Protein AF-A0A257WED9-F1 (afdb_monomer_lite)

Radius of gyration: 14.56 Å; chains: 1; bounding box: 39×31×32 Å

Sequence (86 aa):
PGAKPQFVWEHKKMYFATDPVAMDHVGWRVLDEKRVAVGMKKLVEDIPDEFSHYTHRQPEHVEIAGALGLGVWDWAKIDRREIRLA

Secondary structure (DSSP, 8-state):
----GGG----------S-HHHHHHHHHHHHHHHHHHTTPPPGGG----SS--SSS--THHHHHHHHTTSS---GGG---------

Foldseek 3Di:
DDDDVVPDDDPPDDDDDPAVLLVLLVVLVVVQVVQVVVVHHRQQPAADDPVHPDRTRCSCVSVVCVVVVSGDNPNVPDDDDDDDDD

pLDDT: mean 93.98, std 6.4, range [47.72, 98.31]

Structure (mmCIF, N/CA/C/O backbone):
data_AF-A0A257WED9-F1
#
_entry.id   AF-A0A257WED9-F1
#
loop_
_atom_site.group_PDB
_atom_site.id
_atom_site.type_symbol
_atom_site.label_atom_id
_atom_site.label_alt_id
_atom_site.label_comp_id
_atom_site.label_asym_id
_atom_site.label_entity_id
_atom_site.label_seq_id
_atom_site.pdbx_PDB_ins_code
_atom_site.Cartn_x
_atom_site.Cartn_y
_atom_site.Cartn_z
_atom_site.occupancy
_atom_site.B_iso_or_equiv
_atom_site.auth_seq_id
_atom_site.auth_comp_id
_atom_site.auth_asym_id
_atom_site.auth_atom_id
_atom_site.pdbx_PDB_model_num
ATOM 1 N N . PRO A 1 1 ? 13.381 15.427 2.355 1.00 47.72 1 PRO A N 1
ATOM 2 C CA . PRO A 1 1 ? 13.226 14.566 1.153 1.00 47.72 1 PRO A CA 1
ATOM 3 C C . PRO A 1 1 ? 12.427 15.304 0.068 1.00 47.72 1 PRO A C 1
ATOM 5 O O . PRO A 1 1 ? 11.325 15.760 0.350 1.00 47.72 1 PRO A O 1
ATOM 8 N N . GLY A 1 2 ? 12.997 15.495 -1.126 1.00 77.88 2 GLY A N 1
ATOM 9 C CA . GLY A 1 2 ? 12.315 16.175 -2.232 1.00 77.88 2 GLY A CA 1
ATOM 10 C C . GLY A 1 2 ? 11.455 15.190 -3.013 1.00 77.88 2 GLY A C 1
ATOM 11 O O . GLY A 1 2 ? 11.991 14.268 -3.627 1.00 77.88 2 GLY A O 1
ATOM 12 N N . ALA A 1 3 ? 10.134 15.355 -2.972 1.00 81.25 3 ALA A N 1
ATOM 13 C CA . ALA A 1 3 ? 9.248 14.596 -3.845 1.00 81.25 3 ALA A CA 1
ATOM 14 C C . ALA A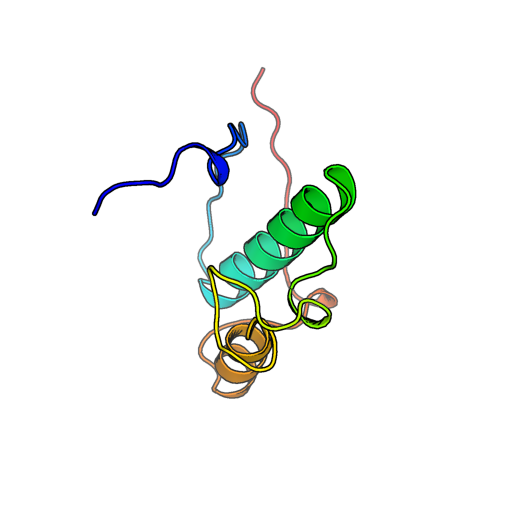 1 3 ? 9.566 14.938 -5.310 1.00 81.25 3 ALA A C 1
ATOM 16 O O . ALA A 1 3 ? 9.765 16.104 -5.645 1.00 81.25 3 ALA A O 1
ATOM 17 N N . LYS A 1 4 ? 9.614 13.924 -6.177 1.00 88.81 4 LYS A N 1
ATOM 18 C CA . LYS A 1 4 ? 9.725 14.087 -7.631 1.00 88.81 4 LYS A CA 1
ATOM 19 C C . LYS A 1 4 ? 8.307 14.255 -8.195 1.00 88.81 4 LYS A C 1
ATOM 21 O O . LYS A 1 4 ? 7.583 13.259 -8.209 1.00 88.81 4 LYS A O 1
ATOM 26 N N . PRO A 1 5 ? 7.875 15.463 -8.616 1.00 92.06 5 PRO A N 1
ATOM 27 C CA . PRO A 1 5 ? 6.470 15.733 -8.942 1.00 92.06 5 PRO A CA 1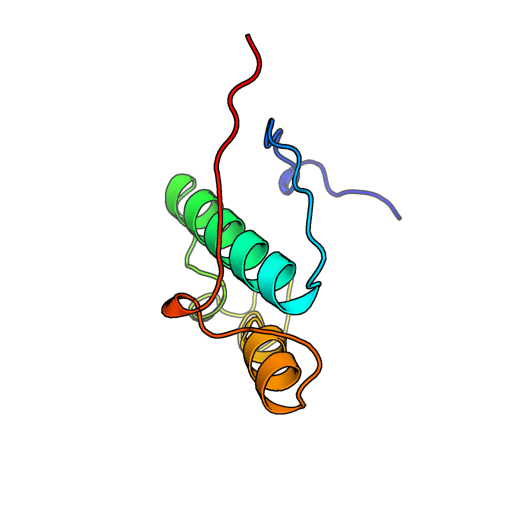
ATOM 28 C C . PRO A 1 5 ? 5.889 14.810 -10.018 1.00 92.06 5 PRO A C 1
ATOM 30 O O . PRO A 1 5 ? 4.708 14.493 -9.969 1.00 92.06 5 PRO A O 1
ATOM 33 N N . GLN A 1 6 ? 6.722 14.309 -10.936 1.00 91.19 6 GLN A N 1
ATOM 34 C CA . GLN A 1 6 ? 6.315 13.357 -11.973 1.00 91.19 6 GLN A CA 1
ATOM 35 C C . GLN A 1 6 ? 5.817 12.004 -11.433 1.00 91.19 6 GLN A C 1
ATOM 37 O O . GLN A 1 6 ? 5.155 11.269 -12.157 1.00 91.19 6 GLN A O 1
ATOM 42 N N . PHE A 1 7 ? 6.129 11.665 -10.178 1.00 90.56 7 PHE A N 1
ATOM 43 C CA . PHE A 1 7 ? 5.674 10.438 -9.514 1.00 90.56 7 PHE A CA 1
ATOM 44 C C . PHE A 1 7 ? 4.547 10.686 -8.508 1.00 90.56 7 PHE A C 1
ATOM 46 O O . PHE A 1 7 ? 4.118 9.760 -7.822 1.00 90.56 7 PHE A O 1
ATOM 53 N N . VAL A 1 8 ? 4.075 11.927 -8.396 1.00 92.38 8 VAL A N 1
ATOM 54 C CA . VAL A 1 8 ? 3.034 12.315 -7.446 1.00 92.38 8 VAL A CA 1
ATOM 55 C C . VAL A 1 8 ? 1.696 12.386 -8.173 1.00 92.38 8 VAL A C 1
ATOM 57 O O . VAL A 1 8 ? 1.580 13.001 -9.230 1.00 92.38 8 VAL A O 1
ATOM 60 N N . TRP A 1 9 ? 0.659 11.789 -7.586 1.00 94.75 9 TRP A N 1
ATOM 61 C CA . TRP A 1 9 ? -0.722 11.988 -8.017 1.00 94.75 9 TRP A CA 1
ATOM 62 C C . TRP A 1 9 ? -1.637 12.212 -6.814 1.00 94.75 9 TRP A C 1
ATOM 64 O O . TRP A 1 9 ? -1.368 11.747 -5.706 1.00 94.75 9 TRP A O 1
ATOM 74 N N . GLU A 1 10 ? -2.744 12.916 -7.039 1.00 94.88 10 GLU A N 1
ATOM 75 C CA . GLU A 1 10 ? -3.755 13.133 -6.009 1.00 94.88 10 GLU A CA 1
ATOM 76 C C . GLU A 1 10 ? -4.667 11.901 -5.900 1.00 94.88 10 GLU A C 1
ATOM 78 O O . GLU A 1 10 ? -5.505 11.646 -6.765 1.00 94.88 10 GLU A O 1
ATOM 83 N N . HIS A 1 11 ? -4.487 11.105 -4.843 1.00 94.25 11 HIS A N 1
ATOM 84 C CA . HIS A 1 11 ? -5.214 9.843 -4.655 1.00 94.25 11 HIS A CA 1
ATOM 85 C C . HIS A 1 11 ? -6.652 10.014 -4.131 1.00 94.25 11 HIS A C 1
ATOM 87 O O . HIS A 1 11 ? -7.499 9.156 -4.364 1.00 94.25 11 HIS A O 1
ATOM 93 N N . LYS A 1 12 ? -6.944 11.123 -3.433 1.00 94.44 12 LYS A N 1
ATOM 94 C CA . LYS A 1 12 ? -8.272 11.467 -2.874 1.00 94.44 12 LYS A CA 1
ATOM 95 C C . LYS A 1 12 ? -8.932 10.367 -2.023 1.00 94.44 12 LYS A C 1
ATOM 97 O O . LYS A 1 12 ? -10.155 10.305 -1.928 1.00 94.44 12 LYS A O 1
ATOM 102 N N . LYS A 1 13 ? -8.140 9.504 -1.380 1.00 95.00 13 LYS A N 1
ATOM 103 C CA . LYS A 1 13 ? -8.621 8.542 -0.378 1.00 95.00 13 LYS A CA 1
ATOM 104 C C . LYS A 1 13 ? -7.765 8.623 0.875 1.00 95.00 13 LYS A C 1
ATOM 106 O O . LYS A 1 13 ? -6.556 8.825 0.786 1.00 95.00 13 LYS A O 1
ATOM 111 N N . MET A 1 14 ? -8.405 8.425 2.020 1.00 95.50 14 MET A N 1
ATOM 112 C CA . MET A 1 14 ? -7.750 8.272 3.313 1.00 95.50 14 MET A CA 1
ATOM 113 C C . MET A 1 14 ? -7.980 6.848 3.807 1.00 95.50 14 MET A C 1
ATOM 115 O O . MET A 1 14 ? -9.080 6.314 3.671 1.00 95.50 14 MET A O 1
ATOM 119 N N . TYR A 1 15 ? -6.933 6.244 4.356 1.00 96.19 15 TYR A N 1
ATOM 120 C CA . TYR A 1 15 ? -6.958 4.875 4.841 1.00 96.19 15 TYR A CA 1
ATOM 121 C C . TYR A 1 15 ? -6.749 4.842 6.351 1.00 96.19 15 TYR A C 1
ATOM 123 O O . TYR A 1 15 ? -5.918 5.575 6.883 1.00 96.19 15 TYR A O 1
ATOM 131 N N . PHE A 1 16 ? -7.480 3.956 7.020 1.00 96.38 16 PHE A N 1
ATOM 132 C CA . PHE A 1 16 ? -7.339 3.665 8.442 1.00 96.38 16 PHE A CA 1
ATOM 133 C C . PHE A 1 16 ? -7.215 2.153 8.597 1.00 96.38 16 PHE A C 1
ATOM 135 O O . PHE A 1 16 ? -7.985 1.416 7.981 1.00 96.38 16 PHE A O 1
ATOM 142 N N . ALA A 1 17 ? -6.254 1.689 9.393 1.00 97.12 17 ALA A N 1
ATOM 143 C CA . ALA A 1 17 ? -6.089 0.269 9.677 1.00 97.12 17 ALA A CA 1
ATOM 144 C C . ALA A 1 17 ? -5.454 0.022 11.041 1.00 97.12 17 ALA A C 1
ATOM 146 O O . ALA A 1 17 ? -4.736 0.863 11.578 1.00 97.12 17 ALA A O 1
ATOM 147 N N . THR A 1 18 ? -5.722 -1.170 11.563 1.00 97.44 18 THR A N 1
ATOM 148 C CA . THR A 1 18 ? -5.103 -1.738 12.766 1.00 97.44 18 THR A CA 1
ATOM 149 C C . THR A 1 18 ? -3.979 -2.719 12.438 1.00 97.44 18 THR A C 1
ATOM 151 O O . THR A 1 18 ? -3.238 -3.109 13.332 1.00 97.44 18 THR A O 1
ATOM 154 N N . ASP A 1 19 ? -3.869 -3.133 11.173 1.00 98.06 19 ASP A N 1
ATOM 155 C CA . ASP A 1 19 ? -2.873 -4.078 10.675 1.00 98.06 19 ASP A CA 1
ATOM 156 C C . ASP A 1 19 ? -2.035 -3.397 9.573 1.00 98.06 19 ASP A C 1
ATOM 158 O O . ASP A 1 19 ? -2.578 -3.066 8.510 1.00 98.06 19 ASP A O 1
ATOM 162 N N . PRO A 1 20 ? -0.736 -3.144 9.816 1.00 96.88 20 PRO A N 1
ATOM 163 C CA . PRO A 1 20 ? 0.128 -2.469 8.854 1.00 96.88 20 PRO A CA 1
ATOM 164 C C . PRO A 1 20 ? 0.428 -3.330 7.619 1.00 96.88 20 PRO A C 1
ATOM 166 O O . PRO A 1 20 ? 0.497 -2.789 6.520 1.00 96.88 20 PRO A O 1
ATOM 169 N N . VAL A 1 21 ? 0.536 -4.656 7.755 1.00 98.31 21 VAL A N 1
ATOM 170 C CA . VAL A 1 21 ? 0.816 -5.553 6.619 1.00 98.31 21 VAL A CA 1
ATOM 171 C C . VAL A 1 21 ? -0.392 -5.616 5.687 1.00 98.31 21 VAL A C 1
ATOM 173 O O . VAL A 1 21 ? -0.250 -5.534 4.465 1.00 98.31 21 VAL A O 1
ATOM 176 N N . ALA A 1 22 ? -1.598 -5.682 6.255 1.00 98.31 22 ALA A N 1
ATOM 177 C CA . ALA A 1 22 ? -2.827 -5.613 5.473 1.00 98.31 22 ALA A CA 1
ATOM 178 C C . ALA A 1 22 ? -2.947 -4.269 4.734 1.00 98.31 22 ALA A C 1
ATOM 180 O O . ALA A 1 22 ? -3.338 -4.238 3.563 1.00 98.31 22 ALA A O 1
ATOM 181 N N . MET A 1 23 ? -2.576 -3.160 5.390 1.00 97.88 23 MET A N 1
ATOM 182 C CA . MET A 1 23 ? -2.534 -1.836 4.760 1.00 97.88 23 MET A CA 1
ATOM 183 C C . MET A 1 23 ? -1.538 -1.789 3.599 1.00 97.88 23 MET A C 1
ATOM 185 O O . MET A 1 23 ? -1.885 -1.288 2.529 1.00 97.88 23 MET A O 1
ATOM 189 N N . ASP A 1 24 ? -0.342 -2.351 3.768 1.00 97.44 24 ASP A N 1
ATOM 190 C CA . ASP A 1 24 ? 0.671 -2.387 2.714 1.00 97.44 24 ASP A CA 1
ATOM 191 C C . ASP A 1 24 ? 0.197 -3.189 1.496 1.00 97.44 24 ASP A C 1
ATOM 193 O O . ASP A 1 24 ? 0.381 -2.746 0.361 1.00 97.44 24 ASP A O 1
ATOM 197 N N . HIS A 1 25 ? -0.505 -4.313 1.687 1.00 97.75 25 HIS A N 1
ATOM 198 C CA . HIS A 1 25 ? -1.072 -5.057 0.557 1.00 97.75 25 HIS A CA 1
ATOM 199 C C . HIS A 1 25 ? -2.203 -4.280 -0.146 1.00 97.75 25 HIS A C 1
ATOM 201 O O . HIS A 1 25 ? -2.297 -4.283 -1.378 1.00 97.75 25 HIS A O 1
ATOM 207 N N . VAL A 1 26 ? -3.048 -3.555 0.598 1.00 97.44 26 VAL A N 1
ATOM 208 C CA . VAL A 1 26 ? -4.036 -2.639 -0.004 1.00 97.44 26 VAL A CA 1
ATOM 209 C C . VAL A 1 26 ? -3.333 -1.548 -0.816 1.00 97.44 26 VAL A C 1
ATOM 211 O O . VAL A 1 26 ? -3.718 -1.300 -1.962 1.00 97.44 26 VAL A O 1
ATOM 214 N N . GLY A 1 27 ? -2.295 -0.926 -0.254 1.00 96.75 27 GLY A N 1
ATOM 215 C CA . GLY A 1 27 ? -1.488 0.100 -0.912 1.00 96.75 27 GLY A CA 1
ATOM 216 C C . GLY A 1 27 ? -0.805 -0.409 -2.180 1.00 96.75 27 GLY A C 1
ATOM 217 O O . GLY A 1 27 ? -0.852 0.264 -3.210 1.00 96.75 27 GLY A O 1
ATOM 218 N N . TRP A 1 28 ? -0.258 -1.625 -2.147 1.00 97.12 28 TRP A N 1
ATOM 219 C CA . TRP A 1 28 ? 0.298 -2.300 -3.318 1.00 97.12 28 TRP A CA 1
ATOM 220 C C . TRP A 1 28 ? -0.744 -2.405 -4.438 1.00 97.12 28 TRP A C 1
ATOM 222 O O . TRP A 1 28 ? -0.497 -1.920 -5.542 1.00 97.12 28 TRP A O 1
ATOM 232 N N . ARG A 1 29 ? -1.941 -2.946 -4.180 1.00 96.88 29 ARG A N 1
ATOM 233 C CA . ARG A 1 29 ? -2.959 -3.074 -5.241 1.00 96.88 29 ARG A CA 1
ATOM 234 C C . ARG A 1 29 ? -3.369 -1.732 -5.839 1.00 96.88 29 ARG A C 1
ATOM 236 O O . ARG A 1 29 ? -3.510 -1.621 -7.051 1.00 96.88 29 ARG A O 1
ATOM 243 N N . VAL A 1 30 ? -3.503 -0.710 -5.000 1.00 97.19 30 VAL A N 1
ATOM 244 C CA . VAL A 1 30 ? -3.818 0.659 -5.431 1.00 97.19 30 VAL A CA 1
ATOM 245 C C . VAL A 1 30 ? -2.715 1.229 -6.328 1.00 97.19 30 VAL A C 1
ATOM 247 O O . VAL A 1 30 ? -3.007 1.878 -7.335 1.00 97.19 30 VAL A O 1
ATOM 250 N N . LEU A 1 31 ? -1.448 0.979 -5.990 1.00 96.38 31 LEU A N 1
ATOM 251 C CA . LEU A 1 31 ? -0.308 1.359 -6.821 1.00 96.38 31 LEU A CA 1
ATOM 252 C C . LEU A 1 31 ? -0.336 0.635 -8.168 1.00 96.38 31 LEU A C 1
ATOM 254 O O . LEU A 1 31 ? -0.172 1.285 -9.197 1.00 96.38 31 LEU A O 1
ATOM 258 N N . ASP A 1 32 ? -0.584 -0.673 -8.182 1.00 97.25 32 ASP A N 1
ATOM 259 C CA . ASP A 1 32 ? -0.676 -1.452 -9.420 1.00 97.25 32 ASP A CA 1
ATOM 260 C C . ASP A 1 32 ? -1.822 -0.967 -10.317 1.00 97.25 32 ASP A C 1
ATOM 262 O O . ASP A 1 32 ? -1.619 -0.767 -11.515 1.00 97.25 32 ASP A O 1
ATOM 266 N N . GLU A 1 33 ? -2.999 -0.695 -9.750 1.00 97.12 33 GLU A N 1
ATOM 267 C CA . GLU A 1 33 ? -4.129 -0.099 -10.473 1.00 97.12 33 GLU A CA 1
ATOM 268 C C . GLU A 1 33 ? -3.745 1.248 -11.099 1.00 97.12 33 GLU A C 1
ATOM 270 O O . GLU A 1 33 ? -4.000 1.487 -12.283 1.00 97.12 33 GLU A O 1
ATOM 275 N N . LYS A 1 34 ? -3.079 2.124 -10.333 1.00 97.12 34 LYS A N 1
ATOM 276 C CA . LYS A 1 34 ? -2.632 3.427 -10.836 1.00 97.12 34 LYS A CA 1
ATOM 277 C C . LYS A 1 34 ? -1.591 3.284 -11.944 1.00 97.12 34 LYS A C 1
ATOM 279 O O . LYS A 1 34 ? -1.671 4.018 -12.927 1.00 97.12 34 LYS A O 1
ATOM 284 N N . ARG A 1 35 ? -0.633 2.365 -11.793 1.00 95.81 35 ARG A N 1
ATOM 285 C CA . ARG A 1 35 ? 0.421 2.088 -12.780 1.00 95.81 35 ARG A CA 1
ATOM 286 C C . ARG A 1 35 ? -0.178 1.605 -14.095 1.00 95.81 35 ARG A C 1
ATOM 288 O O . ARG A 1 35 ? 0.100 2.199 -15.134 1.00 95.81 35 ARG A O 1
ATOM 295 N N . VAL A 1 36 ? -1.076 0.624 -14.041 1.00 97.62 36 VAL A N 1
ATOM 296 C CA . VAL A 1 36 ? -1.780 0.121 -15.230 1.00 97.62 36 VAL A CA 1
ATOM 297 C C . VAL A 1 36 ? -2.585 1.235 -15.905 1.00 97.62 36 VAL A C 1
ATOM 299 O O . VAL A 1 36 ? -2.528 1.375 -17.125 1.00 97.62 36 VAL A O 1
ATOM 302 N N . ALA A 1 37 ? -3.266 2.087 -15.131 1.00 96.94 37 ALA A N 1
ATOM 303 C CA . ALA A 1 37 ? -4.047 3.203 -15.671 1.00 96.94 37 ALA A CA 1
ATOM 304 C C . ALA A 1 37 ? -3.211 4.251 -16.433 1.00 96.94 37 ALA A C 1
ATOM 306 O O . ALA A 1 37 ? -3.766 4.999 -17.235 1.00 96.94 37 ALA A O 1
ATOM 307 N N . VAL A 1 38 ? -1.897 4.322 -16.197 1.00 95.56 38 VAL A N 1
ATOM 308 C CA . VAL A 1 38 ? -0.972 5.218 -16.916 1.00 95.56 38 VAL A CA 1
ATOM 309 C C . VAL A 1 38 ? -0.054 4.468 -17.890 1.00 95.56 38 VAL A C 1
ATOM 311 O O . VAL A 1 38 ? 0.947 5.020 -18.339 1.00 95.56 38 VAL A O 1
ATOM 314 N N . GLY A 1 39 ? -0.382 3.216 -18.228 1.00 95.25 39 GLY A N 1
ATOM 315 C CA . GLY A 1 39 ? 0.366 2.415 -19.203 1.00 95.25 39 GLY A CA 1
ATOM 316 C C . GLY A 1 39 ? 1.674 1.816 -18.678 1.00 95.25 39 GLY A C 1
ATOM 317 O O . GLY A 1 39 ? 2.508 1.384 -19.470 1.00 95.25 39 GLY A O 1
ATOM 318 N N . MET A 1 40 ? 1.871 1.781 -17.359 1.00 94.19 40 MET A N 1
ATOM 319 C CA . MET A 1 40 ? 3.020 1.134 -16.724 1.00 94.19 40 MET A CA 1
ATOM 320 C C . MET A 1 40 ? 2.702 -0.312 -16.329 1.00 94.19 40 MET A C 1
ATOM 322 O O . MET A 1 40 ? 1.555 -0.669 -16.054 1.00 94.19 40 MET A O 1
ATOM 326 N N . LYS A 1 41 ? 3.746 -1.141 -16.243 1.00 95.31 41 LYS A N 1
ATOM 327 C CA . LYS A 1 41 ? 3.659 -2.507 -15.706 1.00 95.31 41 LYS A CA 1
ATOM 328 C C . LYS A 1 41 ? 3.382 -2.494 -14.204 1.00 95.31 41 LYS A C 1
ATOM 330 O O . LYS A 1 41 ? 3.750 -1.530 -13.524 1.00 95.31 41 LYS A O 1
ATOM 335 N N . LYS A 1 42 ? 2.795 -3.569 -13.673 1.00 96.38 42 LYS A N 1
ATOM 336 C CA . LYS A 1 42 ? 2.654 -3.773 -12.221 1.00 96.38 42 LYS A CA 1
ATOM 337 C C . LYS A 1 42 ? 4.019 -3.854 -11.544 1.00 96.38 42 LYS A C 1
ATOM 339 O O . LYS A 1 42 ? 5.011 -4.130 -12.207 1.00 96.38 42 LYS A O 1
ATOM 344 N N . LEU A 1 43 ? 4.074 -3.640 -10.231 1.00 94.19 43 LEU A N 1
ATOM 345 C CA . LEU A 1 43 ? 5.323 -3.633 -9.464 1.00 94.19 43 LEU A CA 1
ATOM 346 C C . LEU A 1 43 ? 6.151 -4.909 -9.688 1.00 94.19 43 LEU A C 1
ATOM 348 O O . LEU A 1 43 ? 7.323 -4.809 -10.036 1.00 94.19 43 LEU A O 1
ATOM 352 N N . VAL A 1 44 ? 5.531 -6.087 -9.578 1.00 94.06 44 VAL A N 1
ATOM 353 C CA . VAL A 1 44 ? 6.220 -7.384 -9.738 1.00 94.06 44 VAL A CA 1
ATOM 354 C C . VAL A 1 44 ? 6.751 -7.632 -11.161 1.00 94.06 44 VAL A C 1
ATOM 356 O O . VAL A 1 44 ? 7.675 -8.409 -11.360 1.00 94.06 44 VAL A 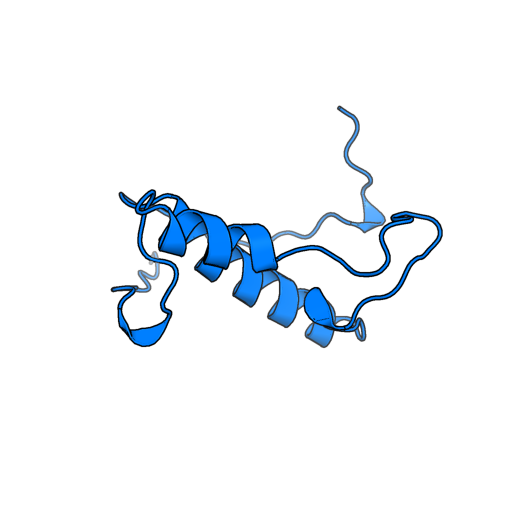O 1
ATOM 359 N N . GLU A 1 45 ? 6.177 -6.964 -12.162 1.00 94.19 45 GLU A N 1
ATOM 360 C CA . GLU A 1 45 ? 6.530 -7.114 -13.583 1.00 94.19 45 GLU A CA 1
ATOM 361 C C . GLU A 1 45 ? 7.474 -6.004 -14.077 1.00 94.19 45 GLU A C 1
ATOM 363 O O . GLU A 1 45 ? 7.944 -6.032 -15.221 1.00 94.19 45 GLU A O 1
ATOM 368 N N . ASP A 1 46 ? 7.680 -4.977 -13.254 1.00 92.94 46 ASP A N 1
ATOM 369 C CA . ASP A 1 46 ? 8.485 -3.813 -13.588 1.00 92.94 46 ASP A CA 1
ATOM 370 C C . ASP A 1 46 ? 9.967 -4.154 -13.466 1.00 92.94 46 ASP A C 1
ATOM 372 O O . ASP A 1 46 ? 10.384 -4.786 -12.503 1.00 92.94 46 ASP A O 1
ATOM 376 N N . ILE A 1 47 ? 10.751 -3.734 -14.452 1.00 92.31 47 ILE A N 1
ATOM 377 C CA . ILE A 1 47 ? 12.175 -4.069 -14.593 1.00 92.31 47 ILE A CA 1
ATOM 378 C C . ILE A 1 47 ? 13.042 -2.851 -14.237 1.00 92.31 47 ILE A C 1
ATOM 380 O O . ILE A 1 47 ? 12.493 -1.757 -14.074 1.00 92.31 47 ILE A O 1
ATOM 384 N N . PRO A 1 48 ? 14.376 -2.993 -14.120 1.00 94.12 48 PRO A N 1
ATOM 385 C CA . PRO A 1 48 ? 15.232 -1.862 -13.803 1.00 94.12 48 PRO A CA 1
ATOM 386 C C . PRO A 1 48 ? 15.099 -0.727 -14.828 1.00 94.12 48 PRO A C 1
ATOM 388 O O . PRO A 1 48 ? 15.022 -0.967 -16.035 1.00 94.12 48 PRO A O 1
ATOM 391 N N . ASP A 1 49 ? 15.131 0.508 -14.338 1.00 91.81 49 ASP A N 1
ATOM 392 C CA . ASP A 1 49 ? 15.092 1.744 -15.118 1.00 91.81 49 ASP A CA 1
ATOM 393 C C . ASP A 1 49 ? 16.043 2.801 -14.518 1.00 91.81 49 ASP A C 1
ATOM 395 O O . ASP A 1 49 ? 16.867 2.512 -13.644 1.00 91.81 49 ASP A O 1
ATOM 399 N N . GLU A 1 50 ? 15.948 4.046 -14.987 1.00 91.88 50 GLU A N 1
ATOM 400 C CA . GLU A 1 50 ? 16.749 5.168 -14.473 1.00 91.88 50 GLU A CA 1
ATOM 401 C C . GLU A 1 50 ? 16.435 5.536 -13.010 1.00 91.88 50 GLU A C 1
ATOM 403 O O . GLU A 1 50 ? 17.186 6.280 -12.377 1.00 91.88 50 GLU A O 1
ATOM 408 N N . PHE A 1 51 ? 15.318 5.052 -12.460 1.00 89.12 51 PHE A N 1
ATOM 409 C CA . PHE A 1 51 ? 14.840 5.388 -11.120 1.00 89.12 51 PHE A CA 1
ATOM 410 C C . PHE A 1 51 ? 14.974 4.235 -10.122 1.00 89.12 51 PHE A C 1
ATOM 412 O O . PHE A 1 51 ? 14.978 4.481 -8.916 1.00 89.12 51 PHE A O 1
ATOM 419 N N . SER A 1 52 ? 15.068 2.992 -10.588 1.00 88.56 52 SER A N 1
ATOM 420 C CA . SER A 1 52 ? 15.279 1.804 -9.768 1.00 88.56 52 SER A CA 1
ATOM 421 C C . SER A 1 52 ? 16.149 0.799 -10.481 1.00 88.56 52 SER A C 1
ATOM 423 O O . SER A 1 52 ? 15.810 0.315 -11.552 1.00 88.56 52 SER A O 1
ATOM 425 N N . HIS A 1 53 ? 17.229 0.411 -9.817 1.00 90.69 53 HIS A N 1
ATOM 426 C CA . HIS A 1 53 ? 18.185 -0.558 -10.338 1.00 90.69 53 HIS A CA 1
ATOM 427 C C . HIS A 1 53 ? 17.965 -1.980 -9.793 1.00 90.69 53 HIS A C 1
ATOM 429 O O . HIS A 1 53 ? 18.772 -2.867 -10.058 1.00 90.69 53 HIS A O 1
ATOM 435 N N . TYR A 1 54 ? 16.891 -2.211 -9.029 1.00 89.00 54 TYR A N 1
ATOM 436 C CA . TYR A 1 54 ? 16.497 -3.553 -8.593 1.00 89.00 54 TYR A CA 1
ATOM 437 C C . TYR A 1 54 ? 15.963 -4.375 -9.765 1.00 89.00 54 TYR A C 1
ATOM 439 O O . TYR A 1 54 ? 15.259 -3.826 -10.610 1.00 89.00 54 TYR A O 1
ATOM 447 N N . THR A 1 55 ? 16.253 -5.684 -9.772 1.00 87.12 55 THR A N 1
ATOM 448 C CA . THR A 1 55 ? 15.803 -6.658 -10.790 1.00 87.12 55 THR A CA 1
ATOM 449 C C . THR A 1 55 ? 14.314 -6.548 -11.099 1.00 87.12 55 THR A C 1
ATOM 451 O O . THR A 1 55 ? 13.919 -6.639 -12.258 1.00 87.12 55 THR A O 1
ATOM 454 N N . HIS A 1 56 ? 13.513 -6.307 -10.068 1.00 88.56 56 HIS A N 1
ATOM 455 C CA . HIS A 1 56 ? 12.130 -5.879 -10.162 1.00 88.56 56 HIS A CA 1
ATOM 456 C C . HIS A 1 56 ? 11.775 -5.030 -8.939 1.00 88.56 56 HIS A C 1
ATOM 458 O O . HIS A 1 56 ? 12.565 -4.929 -7.991 1.00 88.56 56 HIS A O 1
ATOM 464 N N . ARG A 1 57 ? 10.608 -4.373 -8.937 1.00 91.38 57 ARG A N 1
ATOM 465 C CA . ARG A 1 57 ? 10.112 -3.757 -7.690 1.00 91.38 57 ARG A CA 1
ATOM 466 C C . ARG A 1 57 ? 9.808 -4.894 -6.726 1.00 91.38 57 ARG A C 1
ATOM 468 O O . ARG A 1 57 ? 9.362 -5.931 -7.183 1.00 91.38 57 ARG A O 1
ATOM 475 N N . GLN A 1 58 ? 10.029 -4.694 -5.429 1.00 90.75 58 GLN A N 1
ATOM 476 C CA . GLN A 1 58 ? 10.028 -5.788 -4.453 1.00 90.75 58 GLN A CA 1
ATOM 477 C C . GLN A 1 58 ? 8.775 -5.790 -3.550 1.00 90.75 58 GLN A C 1
ATOM 479 O O . GLN A 1 58 ? 8.903 -5.538 -2.343 1.00 90.75 58 GLN A O 1
ATOM 484 N N . PRO A 1 59 ? 7.551 -5.986 -4.083 1.0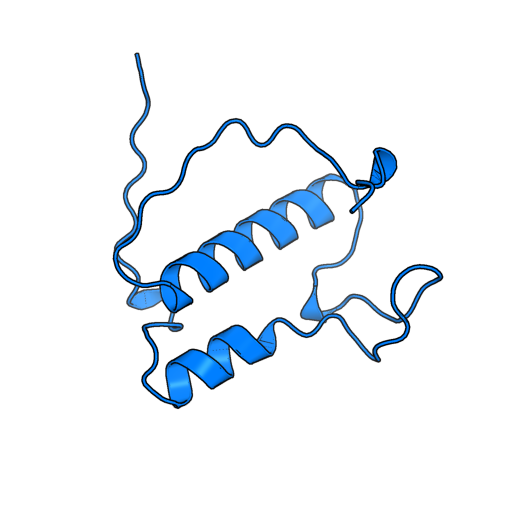0 93.44 59 PRO A N 1
ATOM 485 C CA . PRO A 1 59 ? 6.353 -6.023 -3.257 1.00 93.44 59 PRO A CA 1
ATOM 486 C C . PRO A 1 59 ? 6.264 -7.292 -2.388 1.00 93.44 59 PRO A C 1
ATOM 488 O O . PRO A 1 59 ? 5.483 -7.327 -1.441 1.00 93.44 59 PRO A O 1
ATOM 491 N N . GLU A 1 60 ? 7.095 -8.310 -2.644 1.00 93.88 60 GLU A N 1
ATOM 492 C CA . GLU A 1 60 ? 7.129 -9.580 -1.904 1.00 93.88 60 GLU A CA 1
ATOM 493 C C . GLU A 1 60 ? 7.482 -9.391 -0.427 1.00 93.88 60 GLU A C 1
ATOM 495 O O . GLU A 1 60 ? 7.134 -10.226 0.403 1.00 93.88 60 GLU A O 1
ATOM 500 N N . HIS A 1 61 ? 8.119 -8.276 -0.056 1.00 94.81 61 HIS A N 1
ATOM 501 C CA . HIS A 1 61 ? 8.362 -7.950 1.349 1.00 94.81 61 HIS A CA 1
ATOM 502 C C . HIS A 1 61 ? 7.072 -7.902 2.182 1.00 94.81 61 HIS A C 1
ATOM 504 O O . HIS A 1 61 ? 7.115 -8.216 3.369 1.00 94.81 61 HIS A O 1
ATOM 510 N N . VAL A 1 62 ? 5.929 -7.566 1.573 1.00 97.00 62 VAL A N 1
ATOM 511 C CA . VAL A 1 62 ? 4.621 -7.575 2.247 1.00 97.00 62 VAL A CA 1
ATOM 512 C C . VAL A 1 62 ? 4.181 -9.008 2.562 1.00 97.00 62 VAL A C 1
ATOM 514 O O . VAL A 1 62 ? 3.746 -9.298 3.677 1.00 97.00 62 VAL A O 1
ATOM 517 N N . GLU A 1 63 ? 4.346 -9.925 1.606 1.00 96.88 63 GLU A N 1
ATOM 518 C CA . GLU A 1 63 ? 4.085 -11.355 1.805 1.00 96.88 63 GLU A CA 1
ATOM 519 C C . GLU A 1 63 ? 5.018 -11.944 2.870 1.00 96.88 63 GLU A C 1
ATOM 521 O O . GLU A 1 63 ? 4.557 -12.613 3.796 1.00 96.88 63 GLU A O 1
ATOM 526 N N . ILE A 1 64 ? 6.315 -11.628 2.800 1.00 97.31 64 ILE A N 1
ATOM 527 C CA . ILE A 1 64 ? 7.318 -12.068 3.777 1.00 97.31 64 ILE A CA 1
ATOM 528 C C . ILE A 1 64 ? 6.969 -11.559 5.182 1.00 97.31 64 ILE A C 1
ATOM 530 O O . ILE A 1 64 ? 7.005 -12.335 6.136 1.00 97.31 64 ILE A O 1
ATOM 534 N N . ALA A 1 65 ? 6.586 -10.287 5.333 1.00 97.94 65 ALA A N 1
ATOM 535 C CA . ALA A 1 65 ? 6.170 -9.730 6.621 1.00 97.94 65 ALA A CA 1
ATOM 536 C C . ALA A 1 65 ? 4.958 -10.477 7.204 1.00 97.94 65 ALA A C 1
ATOM 538 O O . ALA A 1 65 ? 4.934 -10.788 8.398 1.00 97.94 65 ALA A O 1
ATOM 539 N N . GLY A 1 66 ? 3.984 -10.826 6.361 1.00 97.50 66 GLY A N 1
ATOM 540 C CA . GLY A 1 66 ? 2.852 -11.649 6.776 1.00 97.50 66 GLY A CA 1
ATOM 541 C C . GLY A 1 66 ? 3.255 -13.075 7.162 1.00 97.50 66 GLY A C 1
ATOM 542 O O . GLY A 1 66 ? 2.781 -13.590 8.173 1.00 97.50 66 GLY A O 1
ATOM 543 N N . ALA A 1 67 ? 4.174 -13.702 6.423 1.00 97.50 67 ALA A N 1
ATOM 544 C CA . ALA A 1 67 ? 4.718 -15.020 6.758 1.00 97.50 67 ALA A CA 1
ATOM 545 C C . ALA A 1 67 ? 5.500 -15.025 8.088 1.00 97.50 67 ALA A C 1
ATOM 547 O O . ALA A 1 67 ? 5.490 -16.024 8.805 1.00 97.50 67 ALA A O 1
ATOM 548 N N . LEU A 1 68 ? 6.127 -13.901 8.449 1.00 98.06 68 LEU A N 1
ATOM 549 C CA . LEU A 1 68 ? 6.787 -13.687 9.742 1.00 98.06 68 LEU A CA 1
ATOM 550 C C . LEU A 1 68 ? 5.808 -13.377 10.891 1.00 98.06 68 LEU A C 1
ATOM 552 O O . LEU A 1 68 ? 6.242 -13.198 12.028 1.00 98.06 68 LEU A O 1
ATOM 556 N N . GLY A 1 69 ? 4.500 -13.308 10.622 1.00 97.25 69 GLY A N 1
ATOM 557 C CA . GLY A 1 69 ? 3.473 -13.055 11.633 1.00 97.25 69 GLY A CA 1
ATOM 558 C C . GLY A 1 69 ? 3.328 -11.586 12.041 1.00 97.25 69 GLY A C 1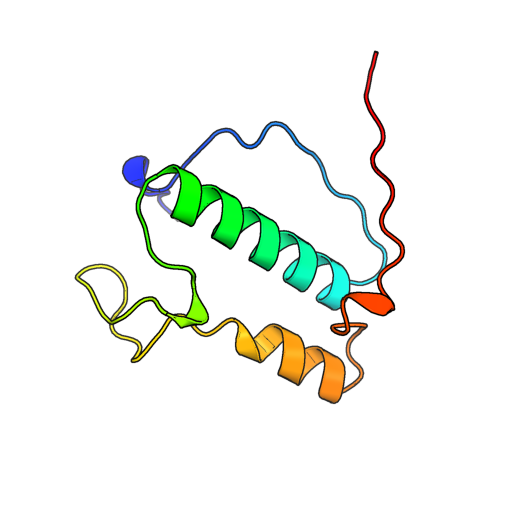
ATOM 559 O O . GLY A 1 69 ? 2.734 -11.308 13.079 1.00 97.25 69 GLY A O 1
ATOM 560 N N . LEU A 1 70 ? 3.846 -10.643 11.246 1.00 97.75 70 LEU A N 1
ATOM 561 C CA . LEU A 1 70 ? 3.755 -9.203 11.536 1.00 97.75 70 LEU A CA 1
ATOM 562 C C . LEU A 1 70 ? 2.379 -8.599 11.203 1.00 97.75 70 LEU A C 1
ATOM 564 O O . LEU A 1 70 ? 2.109 -7.452 11.552 1.00 97.75 70 LEU A O 1
ATOM 568 N N . GLY A 1 71 ? 1.520 -9.365 10.531 1.00 97.75 71 GLY A N 1
ATOM 569 C CA . GLY A 1 71 ? 0.171 -8.977 10.134 1.00 97.75 71 GLY A CA 1
ATOM 570 C C . GLY A 1 71 ? -0.371 -9.891 9.035 1.00 97.75 71 GLY A C 1
ATOM 571 O O . GLY A 1 71 ? 0.206 -10.939 8.735 1.00 97.75 71 GLY A O 1
ATOM 572 N N . VAL A 1 72 ? -1.492 -9.513 8.429 1.00 98.12 72 VAL A N 1
ATOM 573 C CA . VAL A 1 72 ? -2.191 -10.314 7.418 1.00 98.12 72 VAL A CA 1
ATOM 574 C C . VAL A 1 72 ? -1.865 -9.817 6.015 1.00 98.12 72 VAL A C 1
ATOM 576 O O . VAL A 1 72 ? -2.354 -8.781 5.576 1.00 98.12 72 VAL A O 1
ATOM 579 N N . TRP A 1 73 ? -1.093 -10.607 5.268 1.00 97.44 73 TRP A N 1
ATOM 580 C CA . TRP A 1 73 ? -0.856 -10.347 3.847 1.00 97.44 73 TRP A CA 1
ATOM 581 C C . TRP A 1 73 ? -1.890 -11.027 2.937 1.00 97.44 73 TRP A C 1
ATOM 583 O O . TRP A 1 73 ? -2.095 -10.591 1.820 1.00 97.44 73 TRP A O 1
ATOM 593 N N . ASP A 1 74 ? -2.551 -12.105 3.354 1.00 97.06 74 ASP A N 1
ATOM 594 C CA . ASP A 1 74 ? -3.475 -12.845 2.483 1.00 97.06 74 ASP A CA 1
ATOM 595 C C . ASP A 1 74 ? -4.713 -11.997 2.150 1.00 97.06 74 ASP A C 1
ATOM 597 O O . ASP A 1 74 ? -5.525 -11.698 3.027 1.00 97.06 74 ASP A O 1
ATOM 601 N N . TRP A 1 75 ? -4.879 -11.633 0.872 1.00 96.75 75 TRP A N 1
ATOM 602 C CA . TRP A 1 75 ? -5.955 -10.742 0.424 1.00 96.75 75 TRP A CA 1
ATOM 603 C C . TRP A 1 75 ? -7.347 -11.231 0.823 1.00 96.75 75 TRP A C 1
ATOM 605 O O . TRP A 1 75 ? -8.215 -10.425 1.149 1.00 96.75 75 TRP A O 1
ATOM 615 N N . ALA A 1 76 ? -7.569 -12.547 0.804 1.00 97.31 76 ALA A N 1
ATOM 616 C CA . ALA A 1 76 ? -8.870 -13.122 1.125 1.00 97.31 76 ALA A CA 1
ATOM 617 C C . ALA A 1 76 ? -9.239 -12.963 2.610 1.00 97.31 76 ALA A C 1
ATOM 619 O O . ALA A 1 76 ? -10.405 -13.122 2.968 1.00 97.31 76 ALA A O 1
ATOM 620 N N . LYS A 1 77 ? -8.264 -12.647 3.471 1.00 97.56 77 LYS A N 1
ATOM 621 C CA . LYS A 1 77 ? -8.434 -12.492 4.922 1.00 97.56 77 LYS A CA 1
ATOM 622 C C . LYS A 1 77 ? -8.484 -11.034 5.380 1.00 97.56 77 LYS A C 1
ATOM 624 O O . LYS A 1 77 ? -8.718 -10.784 6.559 1.00 97.56 77 LYS A O 1
ATOM 629 N N . ILE A 1 78 ? -8.272 -10.075 4.480 1.00 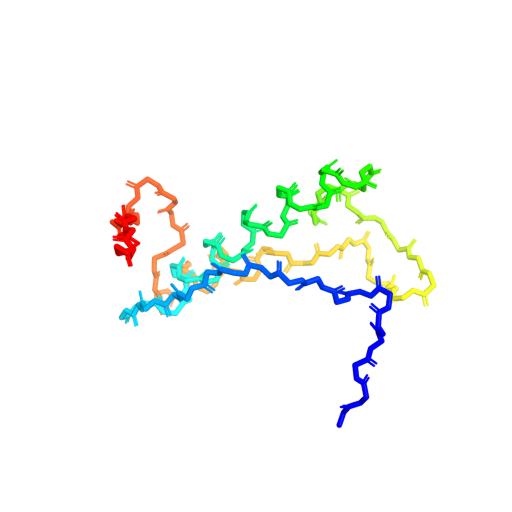97.38 78 ILE A N 1
ATOM 630 C CA . ILE A 1 78 ? -8.315 -8.647 4.807 1.00 97.38 78 ILE A CA 1
ATOM 631 C C . ILE A 1 78 ? -9.778 -8.169 4.793 1.00 97.38 78 ILE A C 1
ATOM 633 O O . ILE A 1 78 ? -10.390 -8.074 3.728 1.00 97.38 78 ILE A O 1
ATOM 637 N N . ASP A 1 79 ? -10.340 -7.824 5.962 1.00 96.50 79 ASP A N 1
ATOM 638 C CA . ASP A 1 79 ? -11.627 -7.106 6.043 1.00 96.50 79 ASP A CA 1
ATOM 639 C C . ASP A 1 79 ? -11.412 -5.643 5.640 1.00 96.50 79 ASP A C 1
ATOM 641 O O . ASP A 1 79 ? -10.777 -4.861 6.351 1.00 96.50 79 ASP A O 1
ATOM 645 N N . ARG A 1 80 ? -11.940 -5.271 4.473 1.00 94.69 80 ARG A N 1
ATOM 646 C CA . ARG A 1 80 ? -11.846 -3.917 3.929 1.00 94.69 80 ARG A CA 1
ATOM 647 C C . ARG A 1 80 ? -13.233 -3.361 3.667 1.00 94.69 80 ARG A C 1
ATOM 649 O O . ARG A 1 80 ? -14.011 -3.937 2.908 1.00 94.69 80 ARG A O 1
ATOM 656 N N . ARG A 1 81 ? -13.488 -2.164 4.195 1.00 95.56 81 ARG A N 1
ATOM 657 C CA . ARG A 1 81 ? -14.748 -1.436 4.012 1.00 95.56 81 ARG A CA 1
ATOM 658 C C . ARG A 1 81 ? -14.482 -0.070 3.399 1.00 95.56 81 ARG A C 1
ATOM 660 O O . ARG A 1 81 ? -13.605 0.656 3.855 1.00 95.56 81 ARG A O 1
ATOM 667 N N . GLU A 1 82 ? -15.233 0.268 2.357 1.00 94.88 82 GLU A N 1
ATOM 668 C CA . GLU A 1 82 ? -15.196 1.600 1.752 1.00 94.88 82 GLU A CA 1
ATOM 669 C C . GLU A 1 82 ? -16.274 2.473 2.396 1.00 94.88 82 GLU A C 1
ATOM 671 O O . GLU A 1 82 ? -17.446 2.098 2.429 1.00 94.88 82 GLU A O 1
ATOM 676 N N . ILE A 1 83 ? -15.872 3.641 2.894 1.00 95.69 83 ILE A N 1
ATOM 677 C CA . ILE A 1 83 ? -16.779 4.661 3.419 1.00 95.69 83 ILE A CA 1
ATOM 678 C C . ILE A 1 83 ? -16.698 5.863 2.484 1.00 95.69 83 ILE A C 1
ATOM 680 O O . ILE A 1 83 ? -15.614 6.391 2.239 1.00 95.69 83 ILE A O 1
ATOM 684 N N . ARG A 1 84 ? -17.848 6.295 1.962 1.00 94.12 84 ARG A N 1
ATOM 685 C CA . ARG A 1 84 ? -17.958 7.515 1.157 1.00 94.12 84 ARG A CA 1
ATOM 686 C C . ARG A 1 84 ? -18.437 8.649 2.049 1.00 94.12 84 ARG A C 1
ATOM 688 O O . ARG A 1 84 ? -19.453 8.508 2.724 1.00 94.12 84 ARG A O 1
ATOM 695 N N . LEU A 1 85 ? -17.680 9.739 2.062 1.00 88.69 85 LEU A N 1
ATOM 696 C CA . LEU A 1 85 ? -18.078 10.968 2.739 1.00 88.69 85 LEU A CA 1
ATOM 697 C C . LEU A 1 85 ? -19.120 11.690 1.869 1.00 88.69 85 LEU A C 1
ATOM 699 O O . LEU A 1 85 ? -19.019 11.636 0.641 1.00 88.69 85 LEU A O 1
ATOM 703 N N . ALA A 1 86 ? -20.132 12.270 2.518 1.00 79.81 86 ALA A N 1
ATOM 704 C CA . ALA A 1 86 ? -21.230 12.996 1.877 1.00 79.81 86 ALA A CA 1
ATOM 705 C C . ALA A 1 86 ? -20.793 14.367 1.348 1.00 79.81 86 ALA A C 1
ATOM 707 O O . ALA A 1 86 ? -19.886 14.970 1.967 1.00 79.81 86 ALA A O 1
#